Protein AF-A0A329K2N7-F1 (afdb_monomer_lite)

Organism: NCBI:txid339268

Radius of gyration: 18.29 Å; chains: 1; bounding box: 35×23×54 Å

InterPro domains:
  IPR046252 Domain of unknown function DUF6285 [PF19802] (5-86)

Foldseek 3Di:
DVLVVDDDPSNVVVVVVVLVVQLVVLVVVDPCVVVLCVLQVVVPHRDVVVVVVCVVVCVCVVPVVSNVVSVCSVVVSVCCRNPNCPVPD

pLDDT: mean 92.31, std 6.46, range [66.81, 98.31]

Secondary structure (DSSP, 8-state):
-TGGG--HHHHHHHHHHHHHHHHHHHHHT-TTHHHHHHHHHTTT-SSHHHHHHHHHHTTTGGGHHHHHHHHHHHHHHHHHHHSTTGGG-

Sequence (89 aa):
DVRGATEGQVNFHARVAANALRIVERELLDDSEAQSRAALAGLGFADEEQLAAAIRSGELDRQADRVTACLRTLVRRRLAVAHPGYDSE

Structure (mmCIF, N/CA/C/O backbone):
data_AF-A0A329K2N7-F1
#
_entry.id   AF-A0A329K2N7-F1
#
loop_
_atom_site.group_PDB
_atom_site.id
_atom_site.type_symbol
_atom_site.label_atom_id
_atom_site.label_alt_id
_atom_site.label_comp_id
_atom_site.label_asym_id
_atom_site.label_entity_id
_atom_site.label_seq_id
_atom_site.pdbx_PDB_ins_code
_atom_site.Cartn_x
_atom_site.Cartn_y
_atom_site.Cartn_z
_atom_site.occupancy
_atom_site.B_iso_or_equiv
_atom_site.auth_seq_id
_atom_site.auth_comp_id
_atom_site.auth_asym_id
_atom_site.auth_atom_id
_atom_site.pdbx_PDB_model_num
ATOM 1 N N . ASP A 1 1 ? 13.719 -2.167 -31.381 1.00 71.56 1 ASP A N 1
ATOM 2 C CA . ASP A 1 1 ? 13.528 -1.648 -30.013 1.00 71.56 1 ASP A CA 1
ATOM 3 C C . ASP A 1 1 ? 13.836 -0.154 -30.021 1.00 71.56 1 ASP A C 1
ATOM 5 O O . ASP A 1 1 ? 14.916 0.218 -30.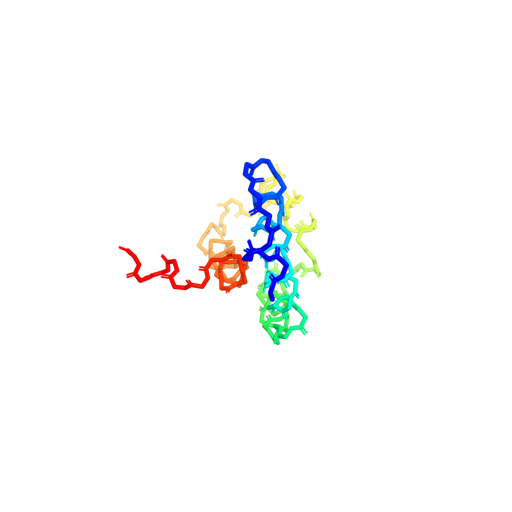464 1.00 71.56 1 ASP A O 1
ATOM 9 N N . VAL A 1 2 ? 12.891 0.690 -29.590 1.00 74.31 2 VAL A N 1
ATOM 10 C CA . VAL A 1 2 ? 13.045 2.160 -29.530 1.00 74.31 2 VAL A CA 1
ATOM 11 C C . VAL A 1 2 ? 14.224 2.559 -28.633 1.00 74.31 2 VAL A C 1
ATOM 13 O O . VAL A 1 2 ? 14.917 3.538 -28.913 1.00 74.31 2 VAL A O 1
ATOM 16 N N . ARG A 1 3 ? 14.520 1.772 -27.588 1.00 74.31 3 ARG A N 1
ATOM 17 C CA . ARG A 1 3 ? 15.665 2.030 -26.702 1.00 74.31 3 ARG A CA 1
ATOM 18 C C . ARG A 1 3 ? 17.002 1.832 -27.405 1.00 74.31 3 ARG A C 1
ATOM 20 O O . ARG A 1 3 ? 17.902 2.636 -27.211 1.00 74.31 3 ARG A O 1
ATOM 27 N N . GLY A 1 4 ? 17.122 0.800 -28.237 1.00 78.06 4 GLY A N 1
ATOM 28 C CA . GLY A 1 4 ? 18.334 0.552 -29.024 1.00 78.06 4 GLY A CA 1
ATOM 29 C C . GLY A 1 4 ? 18.599 1.608 -30.104 1.00 78.06 4 GLY A C 1
ATOM 30 O O . GLY A 1 4 ? 19.694 1.648 -30.647 1.00 78.06 4 GLY A O 1
ATOM 31 N N . ALA A 1 5 ? 17.611 2.455 -30.406 1.00 81.75 5 ALA A N 1
ATOM 32 C CA . ALA A 1 5 ? 17.672 3.465 -31.459 1.00 81.75 5 ALA A CA 1
ATOM 33 C C . ALA A 1 5 ? 17.826 4.907 -30.933 1.00 81.75 5 ALA A C 1
ATOM 35 O O . ALA A 1 5 ? 17.767 5.846 -31.722 1.00 81.75 5 ALA A O 1
ATOM 36 N N . THR A 1 6 ? 17.965 5.108 -29.617 1.00 86.75 6 THR A N 1
ATOM 37 C CA . THR A 1 6 ? 18.004 6.444 -28.996 1.00 86.75 6 THR A CA 1
ATOM 38 C C . THR A 1 6 ? 19.168 6.582 -28.019 1.00 86.75 6 THR A C 1
ATOM 40 O O . THR A 1 6 ? 19.532 5.627 -27.336 1.00 86.75 6 THR A O 1
ATOM 43 N N . GLU A 1 7 ? 19.727 7.789 -27.915 1.00 83.94 7 GLU A N 1
ATOM 44 C CA . GLU A 1 7 ? 20.862 8.120 -27.041 1.00 83.94 7 GLU A CA 1
ATOM 45 C C . GLU A 1 7 ? 20.516 9.262 -26.070 1.00 83.94 7 GLU A C 1
ATOM 47 O O . GLU A 1 7 ? 19.468 9.910 -26.175 1.00 83.94 7 GLU A O 1
ATOM 52 N N . GLY A 1 8 ? 21.397 9.497 -25.093 1.00 88.94 8 GLY A N 1
ATOM 53 C CA . GLY A 1 8 ? 21.309 10.627 -24.168 1.00 88.94 8 GLY A CA 1
ATOM 54 C C . GLY A 1 8 ? 19.960 10.728 -23.449 1.00 88.94 8 GLY A C 1
ATOM 55 O O . GLY A 1 8 ? 19.449 9.756 -22.887 1.00 88.94 8 GLY A O 1
ATOM 56 N N . GLN A 1 9 ? 19.372 11.924 -23.466 1.00 90.50 9 GLN A N 1
ATOM 57 C CA . GLN A 1 9 ? 18.123 12.223 -22.765 1.00 90.50 9 GLN A CA 1
ATOM 58 C C . GLN A 1 9 ? 16.933 11.389 -23.271 1.00 90.50 9 GLN A C 1
ATOM 60 O O . GLN A 1 9 ? 16.074 11.001 -22.481 1.00 90.50 9 GLN A O 1
ATOM 65 N N . VAL A 1 10 ? 16.887 11.072 -24.568 1.00 90.44 10 VAL A N 1
ATOM 66 C CA . VAL A 1 10 ? 15.782 10.297 -25.152 1.00 90.44 10 VAL A CA 1
ATOM 67 C C . VAL A 1 10 ? 15.821 8.851 -24.655 1.00 90.44 10 VAL A C 1
ATOM 69 O O . VAL A 1 10 ? 14.787 8.312 -24.257 1.00 90.44 10 VAL A O 1
ATOM 72 N N . ASN A 1 11 ? 17.014 8.251 -24.573 1.00 89.75 11 ASN A N 1
ATOM 73 C CA . ASN A 1 11 ? 17.178 6.916 -23.993 1.00 89.75 11 ASN A CA 1
ATOM 74 C C . ASN A 1 11 ? 16.751 6.882 -22.515 1.00 89.75 11 ASN A C 1
ATOM 76 O O . ASN A 1 11 ? 16.076 5.949 -22.075 1.00 89.75 11 ASN A O 1
ATOM 80 N N . PHE A 1 12 ? 17.102 7.922 -21.752 1.00 90.00 12 PHE A N 1
ATOM 81 C CA . PHE A 1 12 ? 16.694 8.059 -20.354 1.00 90.00 12 PHE A CA 1
ATOM 82 C C . PHE A 1 12 ? 15.169 8.123 -20.201 1.00 90.00 12 PHE A C 1
ATOM 84 O O . PHE A 1 12 ? 14.601 7.331 -19.448 1.00 90.00 12 PHE A O 1
ATOM 91 N N . HIS A 1 13 ? 14.492 8.997 -20.949 1.00 93.00 13 HIS A N 1
ATOM 92 C CA . HIS A 1 13 ? 13.030 9.112 -20.893 1.00 93.00 13 HIS A CA 1
ATOM 93 C C . HIS A 1 13 ? 12.336 7.812 -21.301 1.00 93.00 13 HIS A C 1
ATOM 95 O O . HIS A 1 13 ? 11.379 7.403 -20.646 1.00 93.00 13 HIS A O 1
ATOM 101 N N . ALA A 1 14 ? 12.860 7.105 -22.308 1.00 92.88 14 ALA A N 1
ATOM 102 C CA . ALA A 1 14 ? 12.345 5.794 -22.697 1.00 92.88 14 ALA A CA 1
ATOM 103 C C . ALA A 1 14 ? 12.453 4.761 -21.558 1.00 92.88 14 ALA A C 1
ATOM 105 O O . ALA A 1 14 ? 11.540 3.959 -21.360 1.00 92.88 14 ALA A O 1
ATOM 106 N N . ARG A 1 15 ? 13.534 4.793 -20.764 1.00 91.06 15 ARG A N 1
ATOM 107 C CA . ARG A 1 15 ? 13.684 3.939 -19.570 1.00 91.06 15 ARG A CA 1
ATOM 108 C C . ARG A 1 15 ? 12.691 4.301 -18.473 1.00 91.06 15 ARG A C 1
ATOM 110 O O . ARG A 1 15 ? 12.095 3.403 -17.886 1.00 91.06 15 ARG A O 1
ATOM 117 N N . VAL A 1 16 ? 12.515 5.591 -18.197 1.00 94.69 16 VAL A N 1
ATOM 118 C CA . VAL A 1 16 ? 11.558 6.069 -17.188 1.00 94.69 16 VAL A CA 1
ATOM 119 C C . VAL A 1 16 ? 10.137 5.663 -17.572 1.00 94.69 16 VAL A C 1
ATOM 121 O O . VAL A 1 16 ? 9.440 5.064 -16.756 1.00 94.69 16 VAL A O 1
ATOM 124 N N . ALA A 1 17 ? 9.739 5.894 -18.825 1.00 94.38 17 ALA A N 1
ATOM 125 C CA . ALA A 1 17 ? 8.426 5.511 -19.332 1.00 94.38 17 ALA A CA 1
ATOM 126 C C . ALA A 1 17 ? 8.201 3.994 -19.244 1.00 94.38 17 ALA A C 1
ATOM 128 O O . ALA A 1 17 ? 7.176 3.553 -18.731 1.00 94.38 17 ALA A O 1
ATOM 129 N N . ALA A 1 18 ? 9.179 3.185 -19.663 1.00 93.31 18 ALA A N 1
ATOM 130 C CA . ALA A 1 18 ? 9.086 1.730 -19.550 1.00 93.31 18 ALA A CA 1
ATOM 131 C C . ALA A 1 18 ? 8.974 1.261 -18.087 1.00 93.31 18 ALA A C 1
ATOM 133 O O . ALA A 1 18 ? 8.243 0.319 -17.793 1.00 93.31 18 ALA A O 1
ATOM 134 N N . ASN A 1 19 ? 9.675 1.907 -17.151 1.00 93.06 19 ASN A N 1
ATOM 135 C CA . ASN A 1 19 ? 9.553 1.595 -15.727 1.00 93.06 19 ASN 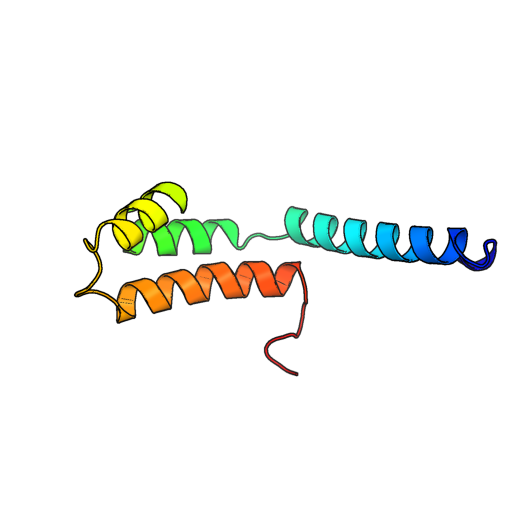A CA 1
ATOM 136 C C . ASN A 1 19 ? 8.166 1.955 -15.182 1.00 93.06 19 ASN A C 1
ATOM 138 O O . ASN A 1 19 ? 7.582 1.143 -14.469 1.00 93.06 19 ASN A O 1
ATOM 142 N N . ALA A 1 20 ? 7.639 3.128 -15.544 1.00 94.69 20 ALA A N 1
ATOM 143 C CA . ALA A 1 20 ? 6.306 3.568 -15.145 1.00 94.69 20 ALA A CA 1
ATOM 144 C C . ALA A 1 20 ? 5.217 2.622 -15.673 1.00 94.69 20 ALA A C 1
ATOM 146 O O . ALA A 1 20 ? 4.372 2.177 -14.904 1.00 94.69 20 ALA A O 1
ATOM 147 N N . LEU A 1 21 ? 5.287 2.227 -16.950 1.00 95.88 21 LEU A N 1
ATOM 148 C CA . LEU A 1 21 ? 4.333 1.283 -17.541 1.00 95.88 21 LEU A CA 1
ATOM 149 C C . LEU A 1 21 ? 4.358 -0.084 -16.852 1.00 95.88 21 LEU A C 1
ATOM 151 O O . LEU A 1 21 ? 3.302 -0.656 -16.617 1.00 95.88 21 LEU A O 1
ATOM 155 N N . ARG A 1 22 ? 5.536 -0.583 -16.458 1.00 94.31 22 ARG A N 1
ATOM 156 C CA . ARG A 1 22 ? 5.628 -1.831 -15.683 1.00 94.31 22 ARG A CA 1
ATOM 157 C C . ARG A 1 22 ? 5.001 -1.710 -14.292 1.00 94.31 22 ARG A C 1
ATOM 159 O O . ARG A 1 22 ? 4.535 -2.713 -13.768 1.00 94.31 22 ARG A O 1
ATOM 166 N N . ILE A 1 23 ? 5.048 -0.535 -13.658 1.00 94.56 23 ILE A N 1
ATOM 167 C CA . ILE A 1 23 ? 4.357 -0.301 -12.378 1.00 94.56 23 ILE A CA 1
ATOM 168 C C . ILE A 1 23 ? 2.843 -0.344 -12.603 1.00 94.56 23 ILE A C 1
ATOM 170 O O . ILE A 1 23 ? 2.172 -1.118 -11.932 1.00 94.56 23 ILE A O 1
ATOM 174 N N . VAL A 1 24 ? 2.338 0.390 -13.599 1.00 95.62 24 VAL A N 1
ATOM 175 C CA . VAL A 1 24 ? 0.907 0.409 -13.954 1.00 95.62 24 VAL A CA 1
ATOM 176 C C . VAL A 1 24 ? 0.395 -0.986 -14.313 1.00 95.62 24 VAL A C 1
ATOM 178 O O . VAL A 1 24 ? -0.670 -1.387 -13.864 1.00 95.62 24 VAL A O 1
ATOM 181 N N . GLU A 1 25 ? 1.157 -1.761 -15.083 1.00 95.50 25 GLU A N 1
ATOM 182 C CA . GLU A 1 25 ? 0.812 -3.151 -15.397 1.00 95.50 25 GLU A CA 1
ATOM 183 C C . GLU A 1 25 ? 0.638 -3.991 -14.124 1.00 95.50 25 GLU A C 1
ATOM 185 O O . GLU A 1 25 ? -0.343 -4.719 -14.001 1.00 95.50 25 GLU A O 1
ATOM 190 N N . ARG A 1 26 ? 1.543 -3.856 -13.147 1.00 95.00 26 ARG A N 1
ATOM 191 C CA . ARG A 1 26 ? 1.417 -4.560 -11.863 1.00 95.00 26 ARG A CA 1
ATOM 192 C C . ARG A 1 26 ? 0.236 -4.066 -11.037 1.00 95.00 26 ARG A C 1
ATOM 194 O O . ARG A 1 26 ? -0.400 -4.890 -10.401 1.00 95.00 26 ARG A O 1
ATOM 201 N N . GLU A 1 27 ? -0.073 -2.771 -11.057 1.00 93.06 27 GLU A N 1
ATOM 202 C CA . GLU A 1 27 ? -1.274 -2.227 -10.404 1.00 93.06 27 GLU A CA 1
ATOM 203 C C . GLU A 1 27 ? -2.556 -2.815 -10.994 1.00 93.06 27 GLU A C 1
ATOM 205 O O . GLU A 1 27 ? -3.459 -3.189 -10.254 1.00 93.06 27 GLU A O 1
ATOM 210 N N . LEU A 1 28 ? -2.629 -2.924 -12.322 1.00 93.50 28 LEU A N 1
ATOM 211 C CA . LEU A 1 28 ? -3.798 -3.467 -13.015 1.00 93.50 28 LEU A CA 1
ATOM 212 C C . LEU A 1 28 ? -3.987 -4.972 -12.784 1.00 93.50 28 LEU A C 1
ATOM 214 O O . LEU A 1 28 ? -5.112 -5.455 -12.867 1.00 93.50 28 LEU A O 1
ATOM 218 N N . LEU A 1 29 ? -2.903 -5.703 -12.520 1.00 92.12 29 LEU A N 1
ATOM 219 C CA . LEU A 1 29 ? -2.914 -7.144 -12.243 1.00 92.12 29 LEU A CA 1
ATOM 220 C C . LEU A 1 29 ? -2.978 -7.475 -10.742 1.00 92.12 29 LEU A C 1
ATOM 222 O O . LEU A 1 29 ? -2.952 -8.648 -10.371 1.00 92.12 29 LEU A O 1
ATOM 226 N N . ASP A 1 30 ? -3.002 -6.470 -9.867 1.00 89.44 30 ASP A N 1
ATOM 227 C CA . ASP A 1 30 ? -2.954 -6.670 -8.424 1.00 89.44 30 ASP A CA 1
ATOM 228 C C . ASP A 1 30 ? -4.333 -7.008 -7.830 1.00 89.44 30 ASP A C 1
ATOM 230 O O . ASP A 1 30 ? -5.170 -6.139 -7.586 1.00 89.44 30 ASP A O 1
ATOM 234 N N . ASP A 1 31 ? -4.528 -8.281 -7.484 1.00 86.06 31 ASP A N 1
ATOM 235 C CA . ASP A 1 31 ? -5.753 -8.787 -6.848 1.00 86.06 31 ASP A CA 1
ATOM 236 C C . ASP A 1 31 ? -5.786 -8.588 -5.315 1.00 86.06 31 ASP A C 1
ATOM 238 O O . ASP A 1 31 ? -6.719 -9.019 -4.626 1.00 86.06 31 ASP A O 1
ATOM 242 N N . SER A 1 32 ? -4.777 -7.930 -4.730 1.00 85.44 32 SER A N 1
ATOM 243 C CA . SER A 1 32 ? -4.678 -7.752 -3.272 1.00 85.44 32 SER A CA 1
ATOM 244 C C . SER A 1 32 ? -5.519 -6.590 -2.717 1.00 85.44 32 SER A C 1
ATOM 246 O O . SER A 1 32 ? -5.526 -6.336 -1.506 1.00 85.44 32 SER A O 1
ATOM 248 N N . GLU A 1 33 ? -6.311 -5.917 -3.560 1.00 87.06 33 GLU A N 1
ATOM 249 C CA . GLU A 1 33 ? -7.240 -4.860 -3.136 1.00 87.06 33 GLU A CA 1
ATOM 250 C C . GLU A 1 33 ? -8.211 -5.343 -2.050 1.00 87.06 33 GLU A C 1
ATOM 252 O O . GLU A 1 33 ? -8.445 -4.649 -1.056 1.00 87.06 33 GLU A O 1
ATOM 257 N N . ALA A 1 34 ? -8.708 -6.577 -2.175 1.00 90.75 34 ALA A N 1
ATOM 258 C CA . ALA A 1 34 ? -9.587 -7.185 -1.182 1.00 90.75 34 ALA A CA 1
ATOM 259 C C . ALA A 1 34 ? -8.924 -7.298 0.203 1.00 90.75 34 ALA A C 1
ATOM 261 O O . ALA A 1 34 ? -9.587 -7.078 1.216 1.00 90.75 34 ALA A O 1
ATOM 262 N N . GLN A 1 35 ? -7.618 -7.580 0.258 1.00 93.25 35 GLN A N 1
ATOM 263 C CA . GLN A 1 35 ? -6.872 -7.679 1.517 1.00 93.25 35 GLN A CA 1
ATOM 264 C C . GLN A 1 35 ? -6.705 -6.307 2.175 1.00 93.25 35 GLN A C 1
ATOM 266 O O . GLN A 1 35 ? -6.831 -6.187 3.392 1.00 93.25 35 GLN A O 1
ATOM 271 N N . SER A 1 36 ? -6.485 -5.260 1.373 1.00 94.06 36 SER A N 1
ATOM 272 C CA . SER A 1 36 ? -6.414 -3.880 1.866 1.00 94.06 36 SER A CA 1
ATOM 273 C C . SER A 1 36 ? -7.754 -3.422 2.443 1.00 94.06 36 SER A C 1
ATOM 275 O O . SER A 1 36 ? -7.800 -2.916 3.564 1.00 94.06 36 SER A O 1
ATOM 277 N N . ARG A 1 37 ? -8.857 -3.683 1.726 1.00 94.88 37 ARG A N 1
ATOM 278 C CA . ARG A 1 37 ? -10.215 -3.400 2.218 1.00 94.88 37 ARG A CA 1
ATOM 279 C C . ARG A 1 37 ? -10.530 -4.175 3.495 1.00 94.88 37 ARG A C 1
ATOM 281 O O . ARG A 1 37 ? -11.081 -3.604 4.428 1.00 94.88 37 ARG A O 1
ATOM 288 N N . ALA A 1 38 ? -10.142 -5.448 3.573 1.00 96.25 38 ALA A N 1
ATOM 289 C CA . ALA A 1 38 ? -10.334 -6.258 4.773 1.00 96.25 38 ALA A CA 1
ATOM 290 C C . ALA A 1 38 ? -9.526 -5.732 5.973 1.00 96.25 38 ALA A C 1
ATOM 292 O O . ALA A 1 38 ? -10.045 -5.699 7.088 1.00 96.25 38 ALA A O 1
ATOM 293 N N . ALA A 1 39 ? -8.284 -5.284 5.760 1.00 97.12 39 ALA A N 1
ATOM 294 C CA . ALA A 1 39 ? -7.455 -4.705 6.816 1.00 97.12 39 ALA A CA 1
ATOM 295 C C . ALA A 1 39 ? -8.056 -3.402 7.374 1.00 97.12 39 ALA A C 1
ATOM 297 O O . ALA A 1 39 ? -8.136 -3.243 8.593 1.00 97.12 39 ALA A O 1
ATOM 298 N N . LEU A 1 40 ? -8.537 -2.517 6.493 1.00 97.88 40 LEU A N 1
ATOM 299 C CA . LEU A 1 40 ? -9.223 -1.276 6.872 1.00 97.88 40 LEU A CA 1
ATOM 300 C C . LEU A 1 40 ? -10.535 -1.557 7.613 1.00 97.88 40 LEU A C 1
ATOM 302 O O . LEU A 1 40 ? -10.754 -1.035 8.710 1.00 97.88 40 LEU A O 1
ATOM 306 N N . ALA A 1 41 ? -11.359 -2.462 7.080 1.00 97.50 41 ALA A N 1
ATOM 307 C CA . ALA A 1 41 ? -12.606 -2.879 7.715 1.00 97.50 41 ALA A CA 1
ATOM 308 C C . ALA A 1 41 ? -12.366 -3.514 9.096 1.00 97.50 41 ALA A C 1
ATOM 310 O O . ALA A 1 41 ? -13.147 -3.298 10.020 1.00 97.50 41 ALA A O 1
ATOM 311 N N . GLY A 1 42 ? -11.251 -4.229 9.281 1.00 96.69 42 GLY A N 1
ATOM 312 C CA . GLY A 1 42 ? -10.834 -4.780 10.574 1.00 96.69 42 GLY A CA 1
ATOM 313 C C . GLY A 1 42 ? -10.515 -3.727 11.644 1.00 96.69 42 GLY A C 1
ATOM 314 O O . GLY A 1 42 ? -10.496 -4.057 12.834 1.00 96.69 42 GLY A O 1
ATOM 315 N N . LEU A 1 43 ? -10.285 -2.472 11.246 1.00 96.44 43 LEU A N 1
ATOM 316 C CA . LEU A 1 43 ? -10.178 -1.308 12.130 1.00 96.44 43 LEU A CA 1
ATOM 317 C C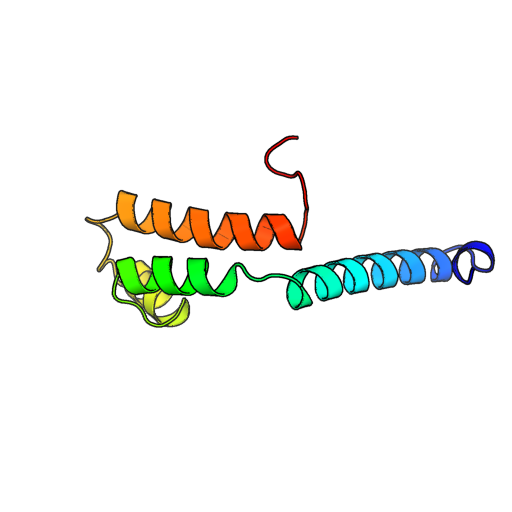 . LEU A 1 43 ? -11.465 -0.469 12.193 1.00 96.44 43 LEU A C 1
ATOM 319 O O . LEU A 1 43 ? -11.536 0.444 13.008 1.00 96.44 43 LEU A O 1
ATOM 323 N N . GLY A 1 44 ? -12.475 -0.793 11.382 1.00 97.38 44 GLY A N 1
ATOM 324 C CA . GLY A 1 44 ? -13.739 -0.059 11.311 1.00 97.38 44 GLY A CA 1
ATOM 325 C C . GLY A 1 44 ? -13.758 1.091 10.301 1.00 97.38 44 GLY A C 1
ATOM 326 O O . GLY A 1 44 ? -14.663 1.916 10.367 1.00 97.38 44 GLY A O 1
ATOM 327 N N . PHE A 1 45 ? -12.802 1.150 9.368 1.00 97.88 45 PHE A N 1
ATOM 328 C CA . PHE A 1 45 ? -12.723 2.214 8.361 1.00 97.88 45 PHE A CA 1
ATOM 329 C C . PHE A 1 45 ? -13.058 1.693 6.966 1.00 97.88 45 PHE A C 1
ATOM 331 O O . PHE A 1 45 ? -12.661 0.588 6.593 1.00 97.88 45 PHE A O 1
ATOM 338 N N . ALA A 1 46 ? -13.780 2.498 6.185 1.00 95.88 46 ALA A N 1
ATOM 339 C CA . ALA A 1 46 ? -14.110 2.154 4.802 1.00 95.88 46 ALA A CA 1
ATOM 340 C C . ALA A 1 46 ? -12.942 2.421 3.840 1.00 95.88 46 ALA A C 1
ATOM 342 O O . ALA A 1 46 ? -12.828 1.770 2.802 1.00 95.88 46 ALA A O 1
ATOM 343 N N . ASP A 1 47 ? -12.077 3.370 4.193 1.00 96.25 47 ASP A N 1
ATOM 344 C CA . ASP A 1 47 ? -10.988 3.854 3.358 1.00 96.25 47 ASP A CA 1
ATOM 345 C C . ASP A 1 47 ? -9.810 4.372 4.207 1.00 96.25 47 ASP A C 1
ATOM 347 O O . ASP A 1 47 ? -9.863 4.469 5.439 1.00 96.25 47 ASP A O 1
ATOM 351 N N . GLU A 1 48 ? -8.705 4.678 3.529 1.00 97.00 48 GLU A N 1
ATOM 352 C CA . GLU A 1 48 ? -7.504 5.212 4.168 1.00 97.00 48 GLU A CA 1
ATOM 353 C C . GLU A 1 48 ? -7.657 6.665 4.633 1.00 97.00 48 GLU A C 1
ATOM 355 O O . GLU A 1 48 ? -6.926 7.092 5.527 1.00 97.00 48 GLU A O 1
ATOM 360 N N . GLU A 1 49 ? -8.586 7.429 4.056 1.00 98.25 49 GLU A N 1
ATOM 361 C CA . GLU A 1 49 ? -8.820 8.822 4.440 1.00 98.25 49 GLU A CA 1
ATOM 362 C C . GLU A 1 49 ? -9.394 8.892 5.859 1.00 98.25 49 GLU A C 1
ATOM 364 O O . GLU A 1 49 ? -8.877 9.630 6.705 1.00 98.25 49 GLU A O 1
ATOM 369 N N . GLN A 1 50 ? -10.390 8.053 6.144 1.00 98.19 50 GLN A N 1
ATOM 370 C CA . GLN A 1 50 ? -10.984 7.888 7.467 1.00 98.19 50 GLN A CA 1
ATOM 371 C C . GLN A 1 50 ? -9.956 7.386 8.482 1.00 98.19 50 GLN A C 1
ATOM 373 O O . GLN A 1 50 ? -9.824 7.973 9.558 1.00 98.19 50 GLN A O 1
ATOM 378 N N . LEU A 1 51 ? -9.169 6.361 8.127 1.00 97.88 51 LEU A N 1
ATOM 379 C CA . LEU A 1 51 ? -8.087 5.872 8.986 1.00 97.88 51 LEU A CA 1
ATOM 380 C C . LEU A 1 51 ? -7.087 6.995 9.304 1.00 97.88 51 LEU A C 1
ATOM 382 O O . LEU A 1 51 ? -6.710 7.190 10.459 1.00 97.88 51 LEU A O 1
ATOM 386 N N . ALA A 1 52 ? -6.664 7.763 8.299 1.00 98.06 52 ALA A N 1
ATOM 387 C CA . ALA A 1 52 ? -5.710 8.848 8.487 1.00 98.06 52 ALA A CA 1
ATOM 388 C C . ALA A 1 52 ? -6.283 9.982 9.354 1.00 98.06 52 ALA A C 1
ATOM 390 O O . ALA A 1 52 ? -5.550 10.568 10.155 1.00 98.06 52 ALA A O 1
ATOM 391 N N . ALA A 1 53 ? -7.576 10.290 9.224 1.00 98.31 53 ALA A N 1
ATOM 392 C CA . ALA A 1 53 ? -8.261 11.244 10.092 1.00 98.31 53 ALA A CA 1
ATOM 393 C C . ALA A 1 53 ? -8.287 10.763 11.553 1.00 98.31 53 ALA A C 1
ATOM 395 O O . ALA A 1 53 ? -7.900 11.522 12.445 1.00 98.31 53 ALA A O 1
ATOM 396 N N . ALA A 1 54 ? -8.640 9.496 11.788 1.00 97.88 54 ALA A N 1
ATOM 397 C CA . ALA A 1 54 ? -8.665 8.897 13.121 1.00 97.88 54 ALA A CA 1
ATOM 398 C C . ALA A 1 54 ? -7.274 8.894 13.779 1.00 97.88 54 ALA A C 1
ATOM 400 O O . ALA A 1 54 ? -7.143 9.310 14.930 1.00 97.88 54 ALA A O 1
ATOM 401 N N . ILE A 1 55 ? -6.217 8.538 13.032 1.00 97.06 55 ILE A N 1
ATOM 402 C CA . ILE A 1 55 ? -4.824 8.626 13.507 1.00 97.06 55 ILE A CA 1
ATOM 403 C C . ILE A 1 55 ? -4.476 10.065 13.910 1.00 97.06 55 ILE A C 1
ATOM 405 O O . ILE A 1 55 ? -3.974 10.285 15.007 1.00 97.06 55 ILE A O 1
ATOM 409 N N . ARG A 1 56 ? -4.761 11.063 13.058 1.00 97.88 56 ARG A N 1
ATOM 410 C CA . ARG A 1 56 ? -4.443 12.474 13.360 1.00 97.88 56 ARG A CA 1
ATOM 411 C C . ARG A 1 56 ? -5.196 13.016 14.573 1.00 97.88 56 ARG A C 1
ATOM 413 O O . ARG A 1 56 ? -4.687 13.908 15.242 1.00 97.88 56 ARG A O 1
ATOM 420 N N . SER A 1 57 ? -6.396 12.506 14.833 1.00 97.75 57 SER A N 1
ATOM 421 C CA . SER A 1 57 ? -7.204 12.903 15.990 1.00 97.75 57 SER A CA 1
ATOM 422 C C . SER A 1 57 ? -6.772 12.247 17.310 1.00 97.75 57 SER A C 1
ATOM 424 O O . SER A 1 57 ? -7.237 12.667 18.367 1.00 97.75 57 SER A O 1
ATOM 426 N N . GLY A 1 58 ? -5.901 11.230 17.263 1.00 97.31 58 GLY A N 1
ATOM 427 C CA . GLY A 1 58 ? -5.483 10.447 18.433 1.00 97.31 58 GLY A CA 1
ATOM 428 C C . GLY A 1 58 ? -6.477 9.359 18.864 1.00 97.31 58 GLY A C 1
ATOM 429 O O . GLY A 1 58 ? -6.268 8.684 19.872 1.00 97.31 58 GLY A O 1
ATOM 430 N N . GLU A 1 59 ? -7.557 9.131 18.107 1.00 97.50 59 GLU A N 1
ATOM 431 C CA . GLU A 1 59 ? -8.584 8.124 18.427 1.00 97.50 59 GLU A CA 1
ATOM 432 C C . GLU A 1 59 ? -8.003 6.700 18.548 1.00 97.50 59 GLU A C 1
ATOM 434 O O . GLU A 1 59 ? -8.490 5.867 19.317 1.00 97.50 59 GLU A O 1
ATOM 439 N N . LEU A 1 60 ? -6.914 6.427 17.825 1.00 96.88 60 LEU A N 1
ATOM 440 C CA . LEU A 1 60 ? -6.288 5.109 17.742 1.00 96.88 60 LEU A CA 1
ATOM 441 C C . LEU A 1 60 ? -5.028 4.951 18.609 1.00 96.88 60 LEU A C 1
ATOM 443 O O . LEU A 1 60 ? -4.379 3.907 18.531 1.00 96.88 60 LEU A O 1
ATOM 447 N N . ASP A 1 61 ? -4.700 5.914 19.476 1.00 95.50 61 ASP A N 1
ATOM 448 C CA . ASP A 1 61 ? -3.452 5.909 20.263 1.00 95.50 61 ASP A CA 1
ATOM 449 C C . ASP A 1 61 ? -3.315 4.678 21.174 1.00 95.50 61 ASP A C 1
ATOM 451 O O . ASP A 1 61 ? -2.217 4.175 21.410 1.00 95.50 61 ASP A O 1
ATOM 455 N N . ARG A 1 62 ? -4.441 4.126 21.649 1.00 96.69 62 ARG A N 1
ATOM 456 C CA . ARG A 1 62 ? -4.466 2.890 22.457 1.00 96.69 62 ARG A CA 1
ATOM 457 C C . ARG A 1 62 ? -4.476 1.600 21.632 1.00 96.69 62 ARG A C 1
ATOM 459 O O . ARG A 1 62 ? -4.540 0.516 22.200 1.00 96.69 62 ARG A O 1
ATOM 466 N N . GLN A 1 63 ? -4.451 1.702 20.306 1.00 95.25 63 GLN A N 1
ATOM 467 C CA . GLN A 1 63 ? -4.563 0.579 19.371 1.00 95.25 63 GLN A CA 1
ATOM 468 C C . GLN A 1 63 ? -3.371 0.511 18.403 1.00 95.25 63 GLN A C 1
ATOM 470 O O . GLN A 1 63 ? -3.498 -0.041 17.308 1.00 95.25 63 GLN A O 1
ATOM 475 N N . ALA A 1 64 ? -2.209 1.041 18.803 1.00 93.69 64 ALA A N 1
ATOM 476 C CA . ALA A 1 64 ? -1.017 1.170 17.961 1.00 93.69 64 ALA A CA 1
ATOM 477 C C . ALA A 1 64 ? -0.614 -0.133 17.242 1.00 93.69 64 ALA A C 1
ATOM 479 O O . ALA A 1 64 ? -0.273 -0.100 16.058 1.00 93.69 64 ALA A O 1
ATOM 480 N N . ASP A 1 65 ? -0.722 -1.288 17.905 1.00 96.56 65 ASP A N 1
ATOM 481 C CA . ASP A 1 65 ? -0.405 -2.587 17.296 1.00 96.56 65 ASP A CA 1
ATOM 482 C C . ASP A 1 65 ? -1.365 -2.947 16.157 1.00 96.56 65 ASP A C 1
ATOM 484 O O . ASP A 1 65 ? -0.937 -3.395 15.089 1.00 96.56 65 ASP A O 1
ATOM 488 N N . ARG A 1 66 ? -2.669 -2.701 16.346 1.00 96.88 66 ARG A N 1
ATOM 489 C CA . ARG A 1 66 ? -3.689 -2.959 15.320 1.00 96.88 66 ARG A CA 1
ATOM 490 C C . ARG A 1 66 ? -3.519 -2.012 14.134 1.00 96.88 66 ARG A C 1
ATOM 492 O O . ARG A 1 66 ? -3.592 -2.455 12.989 1.00 96.88 66 ARG A O 1
ATOM 499 N N . VAL A 1 67 ? -3.228 -0.737 14.403 1.00 97.44 67 VAL A N 1
ATOM 500 C CA . VAL A 1 67 ? -2.913 0.256 13.363 1.00 97.44 67 VAL A CA 1
ATOM 501 C C . VAL A 1 67 ? -1.680 -0.172 12.575 1.00 97.44 67 VAL A C 1
ATOM 503 O O . VAL A 1 67 ? -1.722 -0.237 11.349 1.00 97.44 67 VAL A O 1
ATOM 506 N N . THR A 1 68 ? -0.601 -0.548 13.261 1.00 97.44 68 THR A N 1
ATOM 507 C CA . THR A 1 68 ? 0.650 -0.980 12.624 1.00 97.44 68 THR A CA 1
ATOM 508 C C . THR A 1 68 ? 0.446 -2.224 11.759 1.00 97.44 68 THR A C 1
ATOM 510 O O . THR A 1 68 ? 0.986 -2.299 10.654 1.00 97.44 68 THR A O 1
ATOM 513 N N . ALA A 1 69 ? -0.351 -3.195 12.212 1.00 97.31 69 ALA A N 1
ATOM 514 C CA . ALA A 1 69 ? -0.683 -4.383 11.428 1.00 97.31 69 ALA A CA 1
ATOM 515 C C . ALA A 1 69 ? -1.466 -4.039 10.145 1.00 97.31 69 ALA A C 1
ATOM 517 O O . ALA A 1 69 ? -1.138 -4.546 9.067 1.00 97.31 69 ALA A O 1
ATOM 518 N N . CYS A 1 70 ? -2.447 -3.135 10.239 1.00 97.56 70 CYS A N 1
ATOM 519 C CA . CYS A 1 70 ? -3.175 -2.630 9.076 1.00 97.56 70 CYS A CA 1
ATOM 520 C C . CYS A 1 70 ? -2.229 -1.925 8.095 1.00 97.56 70 CYS A C 1
ATOM 522 O O . CYS A 1 70 ? -2.152 -2.307 6.928 1.00 97.56 70 CYS A O 1
ATOM 524 N N . LEU A 1 71 ? -1.435 -0.960 8.571 1.00 96.88 71 LEU A N 1
ATOM 525 C CA . LEU A 1 71 ? -0.500 -0.203 7.735 1.00 96.88 71 LEU A CA 1
ATOM 526 C C . LEU A 1 71 ? 0.533 -1.105 7.053 1.00 96.88 71 LEU A C 1
ATOM 528 O O . LEU A 1 71 ? 0.816 -0.922 5.873 1.00 96.88 71 LEU A O 1
ATOM 532 N N . ARG A 1 72 ? 1.058 -2.125 7.745 1.00 95.88 72 ARG A N 1
ATOM 533 C CA . ARG A 1 72 ? 1.967 -3.111 7.136 1.00 95.88 72 ARG A CA 1
ATOM 534 C C . ARG A 1 72 ? 1.315 -3.861 5.980 1.00 95.88 72 ARG A C 1
ATOM 536 O O . ARG A 1 72 ? 1.989 -4.119 4.989 1.00 95.88 72 ARG A O 1
ATOM 543 N N . THR A 1 73 ? 0.031 -4.193 6.086 1.00 95.50 73 THR A N 1
ATOM 544 C CA . THR A 1 73 ? -0.714 -4.840 4.995 1.00 95.50 73 THR A CA 1
ATOM 545 C C . THR A 1 73 ? -0.804 -3.916 3.779 1.00 95.50 73 THR A C 1
ATOM 547 O O . THR A 1 73 ? -0.428 -4.316 2.678 1.00 95.50 73 THR A O 1
ATOM 550 N N . LEU A 1 74 ? -1.194 -2.654 3.989 1.00 95.38 74 LEU A N 1
ATOM 551 C CA . LEU A 1 74 ? -1.304 -1.654 2.919 1.00 95.38 74 LEU A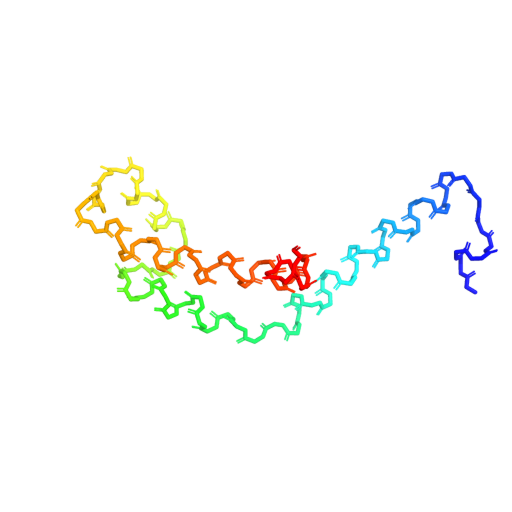 CA 1
ATOM 552 C C . LEU A 1 74 ? 0.050 -1.366 2.252 1.00 95.38 74 LEU A C 1
ATOM 554 O O . LEU A 1 74 ? 0.159 -1.303 1.028 1.00 95.38 74 LEU A O 1
ATOM 558 N N . VAL A 1 75 ? 1.108 -1.220 3.052 1.00 94.69 75 VAL A N 1
ATOM 559 C CA . VAL A 1 75 ? 2.452 -0.902 2.555 1.00 94.69 75 VAL A CA 1
ATOM 560 C C . VAL A 1 75 ? 3.072 -2.082 1.814 1.00 94.69 75 VAL A C 1
ATOM 562 O O . VAL A 1 75 ? 3.669 -1.869 0.764 1.00 94.69 75 VAL A O 1
ATOM 565 N N . ARG A 1 76 ? 2.907 -3.322 2.291 1.00 92.19 76 ARG A N 1
ATOM 566 C CA . ARG A 1 76 ? 3.410 -4.511 1.577 1.00 92.19 76 ARG A CA 1
ATOM 567 C C . ARG A 1 76 ? 2.821 -4.623 0.178 1.00 92.19 76 ARG A C 1
ATOM 569 O O . ARG A 1 76 ? 3.569 -4.863 -0.762 1.00 92.19 76 ARG A O 1
ATOM 576 N N . ARG A 1 77 ? 1.518 -4.371 0.031 1.00 92.31 77 ARG A N 1
ATOM 577 C CA . ARG A 1 77 ? 0.860 -4.295 -1.278 1.00 92.31 77 ARG A CA 1
ATOM 578 C C . ARG A 1 77 ? 1.510 -3.240 -2.177 1.00 92.31 77 ARG A C 1
ATOM 580 O O . ARG A 1 77 ? 1.918 -3.546 -3.293 1.00 92.31 77 ARG A O 1
ATOM 587 N N . ARG A 1 78 ? 1.670 -2.010 -1.676 1.00 92.56 78 ARG A N 1
ATOM 588 C CA . ARG A 1 78 ? 2.308 -0.917 -2.436 1.00 92.56 78 ARG A CA 1
ATOM 589 C C . ARG A 1 78 ? 3.740 -1.248 -2.840 1.00 92.56 78 ARG A C 1
ATOM 591 O O . ARG A 1 78 ? 4.140 -0.926 -3.952 1.00 92.56 78 ARG A O 1
ATOM 598 N N . LEU A 1 79 ? 4.502 -1.899 -1.965 1.00 92.81 79 LEU A N 1
ATOM 599 C CA . LEU A 1 79 ? 5.869 -2.324 -2.258 1.00 92.81 79 LEU A CA 1
ATOM 600 C C . LEU A 1 79 ? 5.904 -3.442 -3.298 1.00 92.81 79 LEU A C 1
ATOM 602 O O . LEU A 1 79 ? 6.687 -3.346 -4.233 1.00 92.81 79 LEU A O 1
ATOM 606 N N . ALA A 1 80 ? 5.026 -4.443 -3.212 1.00 90.62 80 ALA A N 1
ATOM 607 C CA . ALA A 1 80 ? 4.938 -5.503 -4.218 1.00 90.62 80 ALA A CA 1
ATOM 608 C C . ALA A 1 80 ? 4.669 -4.943 -5.628 1.00 90.62 80 ALA A C 1
ATOM 610 O O . ALA A 1 80 ? 5.185 -5.459 -6.617 1.00 90.62 80 ALA A O 1
ATOM 611 N N . VAL A 1 81 ? 3.918 -3.845 -5.716 1.00 92.25 81 VAL A N 1
ATOM 612 C CA . VAL A 1 81 ? 3.655 -3.125 -6.964 1.00 92.25 81 VAL A CA 1
ATOM 613 C C . VAL A 1 81 ? 4.829 -2.229 -7.375 1.00 92.25 81 VAL A C 1
ATOM 615 O O . VAL A 1 81 ? 5.319 -2.312 -8.503 1.00 92.25 81 VAL A O 1
ATOM 618 N N . ALA A 1 82 ? 5.301 -1.348 -6.498 1.00 91.50 82 ALA A N 1
ATOM 619 C CA . ALA A 1 82 ? 6.300 -0.342 -6.853 1.00 91.50 82 ALA A CA 1
ATOM 620 C C . A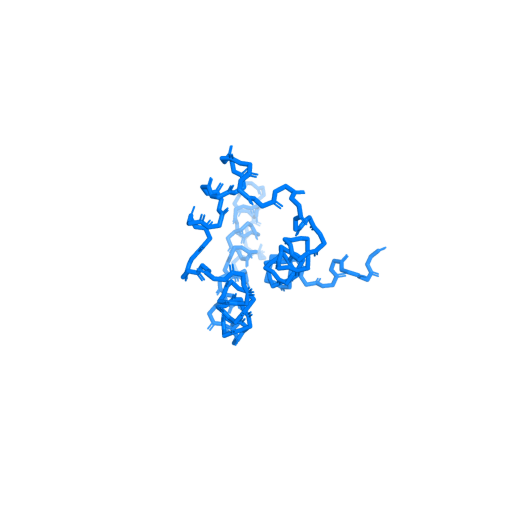LA A 1 82 ? 7.701 -0.947 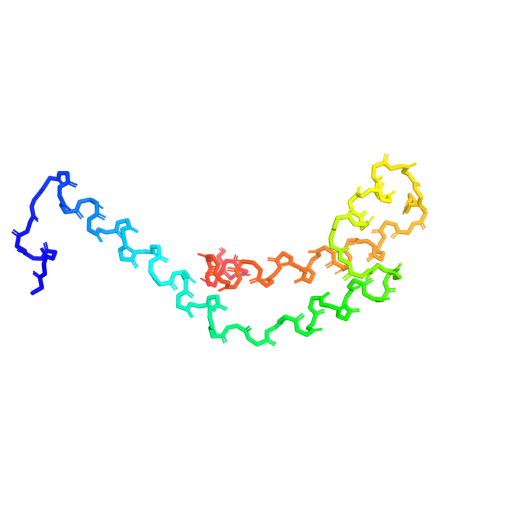-7.020 1.00 91.50 82 ALA A C 1
ATOM 622 O O . ALA A 1 82 ? 8.429 -0.589 -7.948 1.00 91.50 82 ALA A O 1
ATOM 623 N N . HIS A 1 83 ? 8.054 -1.885 -6.143 1.00 88.81 83 HIS A N 1
ATOM 624 C CA . HIS A 1 83 ? 9.377 -2.482 -6.024 1.00 88.81 83 HIS A CA 1
ATOM 625 C C . HIS A 1 83 ? 9.292 -3.968 -5.612 1.00 88.81 83 HIS A C 1
ATOM 627 O O . HIS A 1 83 ? 9.585 -4.319 -4.465 1.00 88.81 83 HIS A O 1
ATOM 633 N N . PRO A 1 84 ? 8.903 -4.867 -6.537 1.00 86.75 84 PRO A N 1
ATOM 634 C CA . PRO A 1 84 ? 8.901 -6.304 -6.266 1.00 86.75 84 PRO A CA 1
ATOM 635 C C . PRO A 1 84 ? 10.251 -6.777 -5.696 1.00 86.75 84 PRO A C 1
ATOM 637 O O . PRO A 1 84 ? 11.297 -6.410 -6.229 1.00 86.75 84 PRO A O 1
ATOM 640 N N . GLY A 1 85 ? 10.225 -7.579 -4.626 1.00 84.00 85 GLY A N 1
ATOM 641 C CA . GLY A 1 85 ? 11.423 -8.126 -3.970 1.00 84.00 85 GLY A CA 1
ATOM 642 C C . GLY A 1 85 ? 12.071 -7.236 -2.902 1.00 84.00 85 GLY A C 1
ATOM 643 O O . GLY A 1 85 ? 13.078 -7.636 -2.333 1.00 84.00 85 GLY A O 1
ATOM 644 N N . TYR A 1 86 ? 11.497 -6.065 -2.596 1.00 86.94 86 TYR A N 1
ATOM 645 C CA . TYR A 1 86 ? 12.016 -5.149 -1.564 1.00 86.94 86 TYR A CA 1
ATOM 646 C C . TYR A 1 86 ? 12.120 -5.776 -0.161 1.00 86.94 86 TYR A C 1
ATOM 648 O O . TYR A 1 86 ? 12.913 -5.352 0.667 1.00 86.94 86 TYR A O 1
ATOM 656 N N . ASP A 1 87 ? 11.300 -6.778 0.140 1.00 78.00 87 ASP A N 1
ATOM 657 C CA . ASP A 1 87 ? 11.326 -7.515 1.405 1.00 78.00 87 ASP A CA 1
ATOM 658 C C . ASP A 1 87 ? 12.474 -8.535 1.511 1.00 78.00 87 ASP A C 1
ATOM 660 O O . ASP A 1 87 ? 12.664 -9.117 2.579 1.00 78.00 87 ASP A O 1
ATOM 664 N N . SER A 1 88 ? 13.211 -8.754 0.419 1.00 80.50 88 SER A N 1
ATOM 665 C CA . SER A 1 88 ? 14.287 -9.744 0.294 1.00 80.50 88 SER A CA 1
ATOM 666 C C . SER A 1 88 ? 15.671 -9.133 0.005 1.00 80.50 88 SER A C 1
ATOM 668 O O . SER A 1 88 ? 16.627 -9.893 -0.151 1.00 80.50 88 SER A O 1
ATOM 670 N N . GLU A 1 89 ? 15.779 -7.801 -0.095 1.00 66.81 89 GLU A N 1
ATOM 671 C CA . GLU A 1 89 ? 17.052 -7.052 -0.191 1.00 66.81 89 GLU A CA 1
ATOM 672 C C . GLU A 1 89 ? 17.686 -6.810 1.186 1.00 66.81 89 GLU A C 1
ATOM 674 O O . GLU A 1 89 ? 18.933 -6.918 1.270 1.00 66.81 89 GLU A O 1
#